Protein AF-A0A6G3DD50-F1 (afdb_monomer_lite)

pLDDT: mean 82.22, std 19.47, range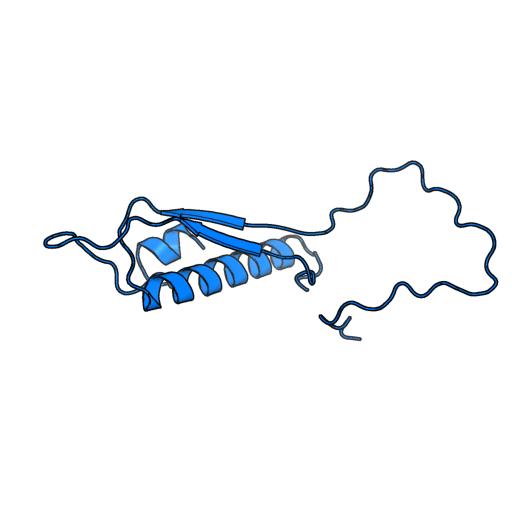 [37.59, 98.38]

Radius of gyration: 19.04 Å; chains: 1; bounding box: 36×27×63 Å

Sequence (104 aa):
SVRGWAAAPQQCATGAAPPQRTTGPAPPGTVNIVVALPVALSDAALVNAVMTATEAKVQALLDAGLDCSGTPTDAVCVAARAPRDGADVHAFAGPRSEWGARLA

Secondary structure (DSSP, 8-state):
----SS-------TT--------SPPPP----EEEEEEEEE-HHHHHHHHHHHHHHHHHHHHHTT------TT--EEEEEEPP-TTS-EES--STTSHHHHHH-

Structure (mmCIF, N/CA/C/O backbone):
data_AF-A0A6G3DD50-F1
#
_entry.id   AF-A0A6G3DD50-F1
#
loop_
_atom_site.group_PDB
_atom_site.id
_atom_site.type_symbol
_atom_site.label_atom_id
_atom_site.label_alt_id
_atom_site.label_comp_id
_atom_site.label_asym_id
_atom_site.label_entity_id
_atom_site.label_seq_id
_atom_site.pdbx_PDB_ins_code
_atom_site.Cartn_x
_atom_site.Cartn_y
_atom_site.Cartn_z
_atom_site.occupancy
_atom_site.B_iso_or_equiv
_atom_site.auth_seq_id
_atom_site.auth_comp_id
_atom_site.auth_asym_id
_atom_site.auth_atom_id
_atom_site.pdbx_PDB_model_num
ATOM 1 N N . SER A 1 1 ? -13.616 13.681 18.985 1.00 46.50 1 SER A N 1
ATOM 2 C CA . SER A 1 1 ? -12.306 13.684 19.664 1.00 46.50 1 SER A CA 1
ATOM 3 C C . SER A 1 1 ? -11.387 12.797 18.851 1.00 46.50 1 SER A C 1
ATOM 5 O O . SER A 1 1 ? -11.662 11.608 18.773 1.00 46.50 1 SER A O 1
ATOM 7 N N . VAL A 1 2 ? -10.406 13.362 18.144 1.00 37.59 2 VAL A N 1
ATOM 8 C CA . VAL A 1 2 ? -9.447 12.565 17.362 1.00 37.59 2 VAL A CA 1
ATOM 9 C C . VAL A 1 2 ? -8.472 11.944 18.361 1.00 37.59 2 VAL A C 1
ATOM 11 O O . VAL A 1 2 ? -7.769 12.676 19.058 1.00 37.59 2 VAL A O 1
ATOM 14 N N . ARG A 1 3 ? -8.468 10.613 18.493 1.00 53.19 3 ARG A N 1
ATOM 15 C CA . ARG A 1 3 ? -7.441 9.913 19.275 1.00 53.19 3 ARG A CA 1
ATOM 16 C C . ARG A 1 3 ? -6.133 10.056 18.496 1.00 53.19 3 ARG A C 1
ATOM 18 O O . ARG A 1 3 ? -6.024 9.569 17.380 1.00 53.19 3 ARG A O 1
ATOM 25 N N . GLY A 1 4 ? -5.205 10.846 19.033 1.00 44.28 4 GLY A N 1
ATOM 26 C CA . GLY A 1 4 ? -3.967 11.211 18.348 1.00 44.28 4 GLY A CA 1
ATOM 27 C C . GLY A 1 4 ? -3.105 9.997 17.984 1.00 44.28 4 GLY A C 1
ATOM 28 O O . GLY A 1 4 ? -2.975 9.063 18.765 1.00 44.28 4 GLY A O 1
ATOM 29 N N . TRP A 1 5 ? -2.495 10.071 16.799 1.00 45.50 5 TRP A N 1
ATOM 30 C CA . TRP A 1 5 ? -1.525 9.133 16.213 1.00 45.50 5 TRP A CA 1
ATOM 31 C C . TRP A 1 5 ? -0.203 9.051 17.006 1.00 45.50 5 TRP A C 1
ATOM 33 O O . TRP A 1 5 ? 0.530 8.069 16.930 1.00 45.50 5 TRP A O 1
ATOM 43 N N . ALA A 1 6 ? 0.118 10.051 17.827 1.00 46.78 6 ALA A N 1
ATOM 44 C CA . ALA A 1 6 ? 1.267 9.950 18.719 1.00 46.78 6 ALA A CA 1
ATOM 45 C C . ALA A 1 6 ? 0.975 8.923 19.820 1.00 46.78 6 ALA A C 1
ATOM 47 O O . ALA A 1 6 ? -0.112 8.957 20.392 1.00 46.78 6 ALA A O 1
ATOM 48 N N . ALA A 1 7 ? 1.944 8.046 20.121 1.00 42.22 7 ALA A N 1
ATOM 49 C CA . ALA A 1 7 ? 1.880 7.095 21.226 1.00 42.22 7 ALA A CA 1
ATOM 50 C C . ALA A 1 7 ? 1.363 7.798 22.488 1.00 42.22 7 ALA A C 1
ATOM 52 O O . ALA A 1 7 ? 2.103 8.516 23.161 1.00 42.22 7 ALA A O 1
ATOM 53 N N . ALA A 1 8 ? 0.070 7.643 22.779 1.00 45.47 8 ALA A N 1
ATOM 54 C CA . ALA A 1 8 ? -0.492 8.147 24.011 1.00 45.47 8 ALA A CA 1
ATOM 55 C C . ALA A 1 8 ? 0.164 7.311 25.113 1.00 45.47 8 ALA A C 1
ATOM 57 O O . ALA A 1 8 ? 0.006 6.084 25.091 1.00 45.47 8 ALA A O 1
ATOM 58 N N . PRO A 1 9 ? 0.942 7.912 26.034 1.00 39.94 9 PRO A N 1
ATOM 59 C CA . PRO A 1 9 ? 1.486 7.148 27.142 1.00 39.94 9 PRO A CA 1
ATOM 60 C C . PRO A 1 9 ? 0.314 6.458 27.834 1.00 39.94 9 PRO A C 1
ATOM 62 O O . PRO A 1 9 ? -0.741 7.076 28.017 1.00 39.94 9 PRO A O 1
ATOM 65 N N . GLN A 1 10 ? 0.473 5.171 28.165 1.00 47.06 10 GLN A N 1
ATOM 66 C CA . GLN A 1 10 ? -0.505 4.467 28.988 1.00 47.06 10 GLN A CA 1
ATOM 67 C C . GLN A 1 10 ? -0.807 5.366 30.181 1.00 47.06 10 GLN A C 1
ATOM 69 O O . GLN A 1 10 ? 0.083 5.673 30.975 1.00 47.06 10 GLN A O 1
ATOM 74 N N . GLN A 1 11 ? -2.050 5.834 30.275 1.00 48.41 11 GLN A N 1
ATOM 75 C CA . GLN A 1 11 ? -2.500 6.557 31.448 1.00 48.41 11 GLN A CA 1
ATOM 76 C C . GLN A 1 11 ? -2.513 5.535 32.577 1.00 48.41 11 GLN A C 1
ATOM 78 O O . GLN A 1 11 ? -3.465 4.775 32.745 1.00 48.41 11 GLN A O 1
ATOM 83 N N . CYS A 1 12 ? -1.400 5.452 33.301 1.00 38.28 12 CYS A N 1
ATOM 84 C CA . CYS A 1 12 ? -1.328 4.718 34.543 1.00 38.28 12 CYS A CA 1
ATOM 85 C C . CYS A 1 12 ? -2.227 5.493 35.503 1.00 38.28 12 CYS A C 1
ATOM 87 O O . CYS A 1 12 ? -1.834 6.534 36.026 1.00 38.28 12 CYS A O 1
ATOM 89 N N . ALA A 1 13 ? -3.480 5.058 35.635 1.00 46.88 13 ALA A N 1
ATOM 90 C CA . ALA A 1 13 ? -4.414 5.632 36.583 1.00 46.88 13 ALA A CA 1
ATOM 91 C C . ALA A 1 13 ? -3.834 5.424 37.987 1.00 46.88 13 ALA A C 1
ATOM 93 O O . ALA A 1 13 ? -3.936 4.343 38.566 1.00 46.88 13 ALA A O 1
ATOM 94 N N . THR A 1 14 ? -3.184 6.449 38.531 1.00 47.66 14 THR A N 1
ATOM 95 C CA . THR A 1 14 ? -2.732 6.469 39.919 1.00 47.66 14 THR A CA 1
ATOM 96 C C . THR A 1 14 ? -3.965 6.506 40.815 1.00 47.66 14 THR A C 1
ATOM 98 O O . THR A 1 14 ? -4.510 7.575 41.075 1.00 47.66 14 THR A O 1
ATOM 101 N N . GLY A 1 15 ? -4.433 5.326 41.239 1.00 50.75 15 GLY A N 1
ATOM 102 C CA . GLY A 1 15 ? -5.437 5.170 42.298 1.00 50.75 15 GLY A CA 1
ATOM 103 C C . GLY A 1 15 ? -6.597 4.202 42.034 1.00 50.75 15 GLY A C 1
ATOM 104 O O . GLY A 1 15 ? -7.422 4.028 42.925 1.00 50.75 15 GLY A O 1
ATOM 105 N N . ALA A 1 16 ? -6.691 3.557 40.867 1.00 55.53 16 ALA A N 1
ATOM 106 C CA . ALA A 1 16 ? -7.745 2.568 40.615 1.00 55.53 16 ALA A CA 1
ATOM 107 C C . ALA A 1 16 ? -7.301 1.152 41.026 1.00 55.53 16 ALA A C 1
ATOM 109 O O . ALA A 1 16 ? -6.152 0.769 40.805 1.00 55.53 16 ALA A O 1
ATOM 110 N N . ALA A 1 17 ? -8.222 0.382 41.622 1.00 56.16 17 ALA A N 1
ATOM 111 C CA . ALA A 1 17 ? -8.048 -1.038 41.943 1.00 56.16 17 ALA A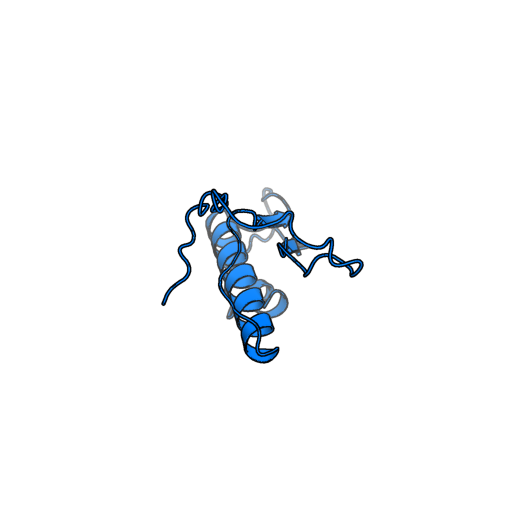 CA 1
ATOM 112 C C . ALA A 1 17 ? -7.438 -1.813 40.753 1.00 56.16 17 ALA A C 1
ATOM 114 O O . ALA A 1 17 ? -7.712 -1.444 39.607 1.00 56.16 17 ALA A O 1
ATOM 115 N N . PRO A 1 18 ? -6.620 -2.864 40.993 1.00 52.84 18 PRO A N 1
ATOM 116 C CA . PRO A 1 18 ? -5.931 -3.575 39.921 1.00 52.84 18 PRO A CA 1
ATOM 117 C C . PRO A 1 18 ? -6.938 -3.968 38.836 1.00 52.84 18 PRO A C 1
ATOM 119 O O . PRO A 1 18 ? -7.992 -4.516 39.178 1.00 52.84 18 PRO A O 1
ATOM 122 N N . PRO A 1 19 ? -6.656 -3.668 37.553 1.00 56.06 19 PRO A N 1
ATOM 123 C CA . PRO A 1 19 ? -7.600 -3.931 36.483 1.00 56.06 19 PRO A CA 1
ATOM 124 C C . PRO A 1 19 ? -7.958 -5.411 36.528 1.00 56.06 19 PRO A C 1
ATOM 126 O O . PRO A 1 19 ? -7.079 -6.278 36.481 1.00 56.06 19 PRO A O 1
ATOM 129 N N . GLN A 1 20 ? -9.252 -5.699 36.680 1.00 56.84 20 GLN A N 1
ATOM 130 C CA . GLN A 1 20 ? -9.766 -7.052 36.547 1.00 56.84 20 GLN A CA 1
ATOM 131 C C . GLN A 1 20 ? -9.263 -7.586 35.211 1.00 56.84 20 GLN A C 1
ATOM 133 O O . GLN A 1 20 ? -9.586 -7.036 34.159 1.00 56.84 20 GLN A O 1
ATOM 138 N N . ARG A 1 21 ? -8.411 -8.618 35.264 1.00 54.00 21 ARG A N 1
ATOM 139 C CA . ARG A 1 21 ? -7.917 -9.299 34.069 1.00 54.00 21 ARG A CA 1
ATOM 140 C C . ARG A 1 21 ? -9.128 -9.807 33.304 1.00 54.00 21 ARG A C 1
ATOM 142 O O . ARG A 1 21 ? -9.731 -10.802 33.692 1.00 54.00 21 ARG A O 1
ATOM 149 N N . THR A 1 22 ? -9.488 -9.106 32.237 1.00 57.19 22 THR A N 1
ATOM 150 C CA . THR A 1 22 ? -10.456 -9.583 31.260 1.00 57.19 22 THR A CA 1
ATOM 151 C C . THR A 1 22 ? -9.869 -10.855 30.663 1.00 57.19 22 THR A C 1
ATOM 153 O O . THR A 1 22 ? -8.852 -10.804 29.978 1.00 57.19 22 THR A O 1
ATOM 156 N N . THR A 1 23 ? -10.459 -12.008 30.958 1.00 65.81 23 THR A N 1
ATOM 157 C CA . THR A 1 23 ? -9.991 -13.332 30.509 1.00 65.81 23 THR A CA 1
ATOM 158 C C . THR A 1 23 ? -10.300 -13.613 29.030 1.00 65.81 23 THR A C 1
ATOM 160 O O . THR A 1 23 ? -10.246 -14.759 28.595 1.00 65.81 23 THR A O 1
ATOM 163 N N . GLY A 1 24 ? -10.633 -12.578 28.252 1.00 68.38 24 GLY A N 1
ATOM 164 C CA . GLY A 1 24 ? -10.886 -12.666 26.817 1.00 68.38 24 GLY A CA 1
ATOM 165 C C . GLY A 1 24 ? -9.624 -12.423 25.979 1.00 68.38 24 GLY A C 1
ATOM 166 O O . GLY A 1 24 ? -8.643 -11.879 26.491 1.00 68.38 24 GLY A O 1
ATOM 167 N N . PRO A 1 25 ? -9.639 -12.796 24.686 1.00 64.69 25 PRO A N 1
ATOM 168 C CA . PRO A 1 25 ? -8.587 -12.419 23.749 1.00 64.69 25 PRO A CA 1
ATOM 169 C C . PRO A 1 25 ? -8.387 -10.901 23.757 1.00 64.69 25 PRO A C 1
ATOM 171 O O . PRO A 1 25 ? -9.363 -10.149 23.819 1.00 64.69 25 PRO A O 1
ATOM 174 N N . ALA A 1 26 ? -7.134 -10.449 23.681 1.00 64.25 26 ALA A N 1
ATOM 175 C CA . ALA A 1 26 ? -6.862 -9.032 23.480 1.00 64.25 26 ALA A CA 1
ATOM 176 C C . ALA A 1 26 ? -7.557 -8.569 22.185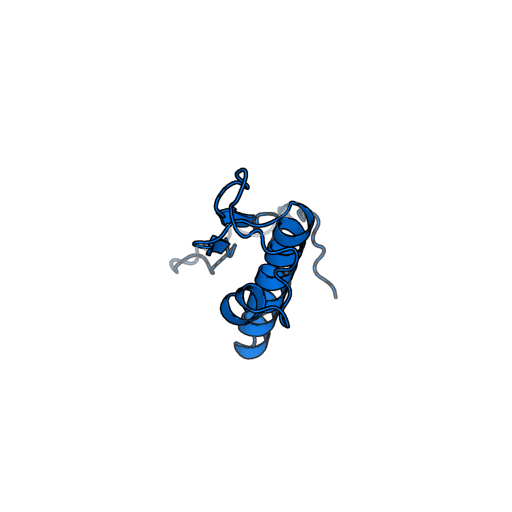 1.00 64.25 26 ALA A C 1
ATOM 178 O O . ALA A 1 26 ? -7.527 -9.306 21.193 1.00 64.25 26 ALA A O 1
ATOM 179 N N . PRO A 1 27 ? -8.194 -7.385 22.176 1.00 65.94 27 PRO A N 1
ATOM 180 C CA . PRO A 1 27 ? -8.777 -6.858 20.953 1.00 65.94 27 PRO A CA 1
ATOM 181 C C . PRO A 1 27 ? -7.686 -6.718 19.875 1.00 65.94 27 PRO A C 1
ATOM 183 O O . PRO A 1 27 ? -6.526 -6.460 20.219 1.00 65.94 27 PRO A O 1
ATOM 186 N N . PRO A 1 28 ? -8.026 -6.899 18.585 1.00 66.75 28 PRO A N 1
ATOM 187 C CA . PRO A 1 28 ? -7.071 -6.716 17.498 1.00 66.75 28 PRO A CA 1
ATOM 188 C C . PRO A 1 28 ? -6.441 -5.320 17.582 1.00 66.75 28 PRO A C 1
ATOM 190 O O . PRO A 1 28 ? -7.145 -4.322 17.712 1.00 66.75 28 PRO A O 1
ATOM 193 N N . GLY A 1 29 ? -5.105 -5.280 17.579 1.00 78.06 29 GLY A N 1
ATOM 194 C CA . GLY A 1 29 ? -4.323 -4.055 17.749 1.00 78.06 29 GLY A CA 1
ATOM 195 C C . GLY A 1 29 ? -3.966 -3.403 16.416 1.00 78.06 29 GLY A C 1
ATOM 196 O O . GLY A 1 29 ? -4.567 -2.415 16.025 1.00 78.06 29 GLY A O 1
ATOM 197 N N . THR A 1 30 ? -2.979 -3.968 15.722 1.00 85.44 30 THR A N 1
ATOM 198 C CA . THR A 1 30 ? -2.344 -3.393 14.524 1.00 85.44 30 THR A CA 1
ATOM 199 C C . THR A 1 30 ? -2.597 -4.264 13.302 1.00 85.44 30 THR A C 1
ATOM 201 O O . THR A 1 30 ? -2.521 -5.491 13.395 1.00 85.44 30 THR A O 1
ATOM 204 N N . VAL A 1 31 ? -2.815 -3.636 12.145 1.00 88.25 31 VAL A N 1
ATOM 205 C CA . VAL A 1 31 ? -2.930 -4.331 10.855 1.00 88.25 31 VAL A CA 1
ATOM 206 C C . VAL A 1 31 ? -1.713 -4.003 9.994 1.00 88.25 31 VAL A C 1
ATOM 208 O O . VAL A 1 31 ? -1.600 -2.906 9.444 1.00 88.25 31 VAL A O 1
ATOM 211 N N . ASN A 1 32 ? -0.814 -4.979 9.867 1.00 92.81 32 ASN A N 1
ATOM 212 C CA . ASN A 1 32 ? 0.338 -4.909 8.972 1.00 92.81 32 ASN A CA 1
ATOM 213 C C . ASN A 1 32 ? -0.018 -5.499 7.605 1.00 92.81 32 ASN A C 1
ATOM 215 O O . ASN A 1 32 ? -0.638 -6.560 7.537 1.00 92.81 32 ASN A O 1
ATOM 219 N N . ILE A 1 33 ? 0.406 -4.845 6.526 1.00 95.38 33 ILE A N 1
ATOM 220 C CA . ILE A 1 33 ? 0.122 -5.268 5.149 1.00 95.38 33 ILE A CA 1
ATOM 221 C C . ILE A 1 33 ? 1.423 -5.627 4.439 1.00 95.38 33 ILE A C 1
ATOM 223 O O . ILE A 1 33 ? 2.387 -4.861 4.458 1.00 95.38 33 ILE A O 1
ATOM 227 N N . VAL A 1 34 ? 1.428 -6.777 3.761 1.00 97.38 34 VAL A N 1
ATOM 228 C CA . VAL A 1 34 ? 2.473 -7.156 2.807 1.00 97.38 34 VAL A CA 1
ATOM 229 C C . VAL A 1 34 ? 1.851 -7.266 1.423 1.00 97.38 34 VAL A C 1
ATOM 231 O O . VAL A 1 34 ? 0.938 -8.056 1.199 1.00 97.38 34 VAL A O 1
ATOM 234 N N . VAL A 1 35 ? 2.373 -6.476 0.496 1.00 98.00 35 VAL A N 1
ATOM 235 C CA . VAL A 1 35 ? 1.965 -6.424 -0.903 1.00 98.00 35 VAL A CA 1
ATOM 236 C C . VAL A 1 35 ? 3.050 -7.085 -1.737 1.00 98.00 35 VAL A C 1
ATOM 238 O O . VAL A 1 35 ? 4.167 -6.578 -1.800 1.00 98.00 35 VAL A O 1
ATOM 241 N N . ALA A 1 36 ? 2.734 -8.201 -2.390 1.00 97.88 36 ALA A N 1
ATOM 242 C CA . ALA A 1 36 ? 3.656 -8.892 -3.285 1.00 97.88 36 ALA A CA 1
ATOM 243 C C . ALA A 1 36 ? 3.221 -8.693 -4.742 1.00 97.88 36 ALA A C 1
ATOM 245 O O . ALA A 1 36 ? 2.198 -9.228 -5.169 1.00 97.88 36 ALA A O 1
ATOM 246 N N . LEU A 1 37 ? 4.000 -7.931 -5.511 1.00 97.12 37 LEU A N 1
ATOM 247 C CA . LEU A 1 37 ? 3.712 -7.622 -6.911 1.00 97.12 37 LEU A CA 1
ATOM 248 C C . LEU A 1 37 ? 4.705 -8.342 -7.830 1.00 97.12 37 LEU A C 1
ATOM 250 O O . LEU A 1 37 ? 5.920 -8.195 -7.671 1.00 97.12 37 LEU A O 1
ATOM 254 N N . PRO A 1 38 ? 4.231 -9.094 -8.840 1.00 96.44 38 PRO A N 1
ATOM 255 C CA . PRO A 1 38 ? 5.096 -9.872 -9.721 1.00 96.44 38 PRO A CA 1
ATOM 256 C C . PRO A 1 38 ? 5.760 -9.025 -10.819 1.00 96.44 38 PRO A C 1
ATOM 258 O O . PRO A 1 38 ? 6.266 -9.593 -11.787 1.00 96.44 38 PRO A O 1
ATOM 261 N N . VAL A 1 39 ? 5.786 -7.697 -10.682 1.00 97.12 39 VAL A N 1
ATOM 262 C CA . VAL A 1 39 ? 6.287 -6.742 -11.683 1.00 97.12 39 VAL A CA 1
ATOM 263 C C . VAL A 1 39 ? 7.341 -5.809 -11.115 1.00 97.12 39 VAL A C 1
ATOM 265 O O . VAL A 1 39 ? 7.478 -5.694 -9.897 1.00 97.12 39 VAL A O 1
ATOM 268 N N . ALA A 1 40 ? 8.097 -5.161 -12.003 1.00 97.88 40 ALA A N 1
ATOM 269 C CA . ALA A 1 40 ? 9.020 -4.110 -11.612 1.00 97.88 40 ALA A CA 1
ATOM 270 C C . ALA A 1 40 ? 8.286 -2.776 -11.468 1.00 97.88 40 ALA A C 1
ATOM 272 O O . ALA A 1 40 ? 7.492 -2.392 -12.329 1.00 97.88 40 ALA A O 1
ATOM 273 N N . LEU A 1 41 ? 8.568 -2.076 -10.373 1.00 97.81 41 LEU A N 1
ATOM 274 C CA . LEU A 1 41 ? 8.027 -0.756 -10.073 1.00 97.81 41 LEU A CA 1
ATOM 275 C C . LEU A 1 41 ? 9.164 0.263 -10.029 1.00 97.81 41 LEU A C 1
ATOM 277 O O . LEU A 1 41 ? 10.256 -0.048 -9.555 1.00 97.81 41 LEU A O 1
ATOM 281 N N . SER A 1 42 ? 8.901 1.478 -10.505 1.00 97.06 42 SER A N 1
ATOM 282 C CA . SER A 1 42 ? 9.772 2.619 -10.213 1.00 97.06 42 SER A CA 1
ATOM 283 C C . SER A 1 42 ? 9.668 3.019 -8.737 1.00 97.06 42 SER A C 1
ATOM 285 O O . SER A 1 42 ? 8.692 2.682 -8.063 1.00 97.06 42 SER A O 1
ATOM 287 N N . ASP A 1 43 ? 10.617 3.813 -8.242 1.00 97.50 43 ASP A N 1
ATOM 288 C CA . ASP A 1 43 ? 10.570 4.341 -6.870 1.00 97.50 43 ASP A CA 1
ATOM 289 C C . ASP A 1 43 ? 9.282 5.136 -6.601 1.00 97.50 43 ASP A C 1
ATOM 291 O O . ASP A 1 43 ? 8.640 4.977 -5.562 1.00 97.50 43 ASP A O 1
ATOM 295 N N . ALA A 1 44 ? 8.840 5.937 -7.577 1.00 97.31 44 ALA A N 1
ATOM 296 C CA . ALA A 1 44 ? 7.578 6.667 -7.489 1.00 97.31 44 ALA A CA 1
ATOM 297 C C . ALA A 1 44 ? 6.368 5.718 -7.427 1.00 97.31 44 ALA A C 1
ATOM 299 O O . ALA A 1 44 ? 5.438 5.945 -6.649 1.00 97.31 44 ALA A O 1
ATOM 300 N N . ALA A 1 45 ? 6.390 4.628 -8.200 1.00 97.81 45 ALA A N 1
ATOM 301 C CA . ALA A 1 45 ? 5.344 3.616 -8.157 1.00 97.81 45 ALA A CA 1
ATOM 302 C C . ALA A 1 45 ? 5.337 2.851 -6.824 1.00 97.81 45 ALA A C 1
ATOM 304 O O . ALA A 1 45 ? 4.259 2.558 -6.319 1.00 97.81 45 ALA A O 1
ATOM 305 N N . LEU A 1 46 ? 6.495 2.582 -6.211 1.00 98.25 46 LEU A N 1
ATOM 306 C CA . LEU A 1 46 ? 6.575 1.968 -4.879 1.00 98.25 46 LEU A CA 1
ATOM 307 C C . LEU A 1 46 ? 5.902 2.841 -3.812 1.00 98.25 46 LEU A C 1
ATOM 309 O O . LEU A 1 46 ? 5.078 2.345 -3.045 1.00 98.25 46 LEU A O 1
ATOM 313 N N . VAL A 1 47 ? 6.179 4.149 -3.801 1.00 98.06 47 VAL A N 1
ATOM 314 C CA . VAL A 1 47 ? 5.505 5.096 -2.891 1.00 98.06 47 VAL A CA 1
ATOM 315 C C . VAL A 1 47 ? 4.000 5.122 -3.157 1.00 98.06 47 VAL A C 1
ATOM 317 O O . VAL A 1 47 ? 3.190 5.062 -2.231 1.00 98.06 47 VAL A O 1
ATOM 320 N N . ASN A 1 48 ? 3.607 5.153 -4.429 1.00 97.62 48 ASN A N 1
ATOM 321 C CA . ASN A 1 48 ? 2.202 5.161 -4.810 1.00 97.62 48 ASN A CA 1
ATOM 322 C C . ASN A 1 48 ? 1.477 3.858 -4.414 1.00 97.62 48 ASN A C 1
ATOM 324 O O . ASN A 1 48 ? 0.312 3.919 -4.019 1.00 97.62 48 ASN A O 1
ATOM 328 N N . ALA A 1 49 ? 2.157 2.709 -4.451 1.00 98.38 49 ALA A N 1
ATOM 329 C CA . ALA A 1 49 ? 1.633 1.429 -3.977 1.00 98.38 49 ALA A CA 1
ATOM 330 C C . ALA A 1 49 ? 1.397 1.442 -2.459 1.00 98.38 49 ALA A C 1
ATOM 332 O O . ALA A 1 49 ? 0.348 0.992 -2.006 1.00 98.38 49 ALA A O 1
ATOM 333 N N . VAL A 1 50 ? 2.321 2.011 -1.672 1.00 98.19 50 VAL A N 1
ATOM 334 C CA . VAL A 1 50 ? 2.143 2.173 -0.215 1.00 98.19 50 VAL A CA 1
ATOM 335 C C . VAL A 1 50 ? 0.906 3.016 0.094 1.00 98.19 50 VAL A C 1
ATOM 337 O O . VAL A 1 50 ? 0.095 2.628 0.937 1.00 98.19 50 VAL A O 1
ATOM 340 N N .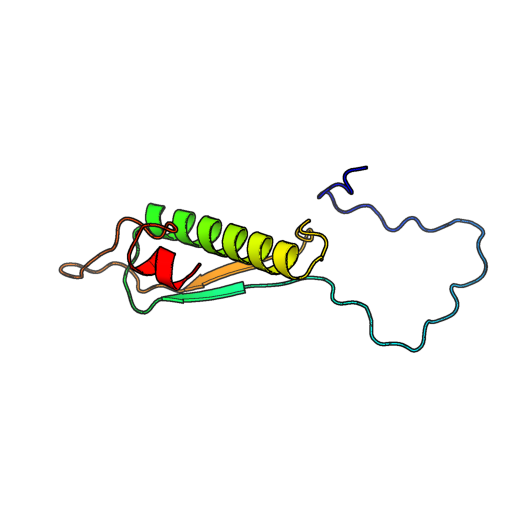 MET A 1 51 ? 0.728 4.140 -0.609 1.00 97.50 51 MET A N 1
ATOM 341 C CA . MET A 1 51 ? -0.463 4.986 -0.461 1.00 97.50 51 MET A CA 1
ATOM 342 C C . MET A 1 51 ? -1.740 4.216 -0.814 1.00 97.50 51 MET A C 1
ATOM 344 O O . MET A 1 51 ? -2.693 4.225 -0.045 1.00 97.50 51 MET A O 1
ATOM 348 N N . THR A 1 52 ? -1.732 3.486 -1.931 1.00 97.94 52 THR A N 1
ATOM 349 C CA . THR A 1 52 ? -2.885 2.699 -2.396 1.00 97.94 52 THR A CA 1
ATOM 350 C C . THR A 1 52 ? -3.280 1.615 -1.399 1.00 97.94 52 THR A C 1
ATOM 352 O O . THR A 1 52 ? -4.447 1.520 -1.043 1.00 97.94 52 THR A O 1
ATOM 355 N N . ALA A 1 53 ? -2.317 0.847 -0.883 1.00 97.38 53 ALA A N 1
ATOM 356 C CA . ALA A 1 53 ? -2.575 -0.162 0.143 1.00 97.38 53 ALA A CA 1
ATOM 357 C C . ALA A 1 53 ? -3.107 0.453 1.449 1.00 97.38 53 ALA A C 1
ATOM 359 O O . ALA A 1 53 ? -3.939 -0.145 2.131 1.00 97.38 53 ALA A O 1
ATOM 360 N N . THR A 1 54 ? -2.632 1.650 1.801 1.00 94.94 54 THR A N 1
ATOM 361 C CA . THR A 1 54 ? -3.095 2.372 2.993 1.00 94.94 54 THR A CA 1
ATOM 362 C C . THR A 1 54 ? -4.552 2.805 2.842 1.00 94.94 54 THR A C 1
ATOM 364 O O . THR A 1 54 ? -5.348 2.542 3.739 1.00 94.94 54 THR A O 1
ATOM 367 N N . GLU A 1 55 ? -4.917 3.400 1.705 1.00 95.31 55 GLU A N 1
ATOM 368 C CA . GLU A 1 55 ? -6.299 3.802 1.409 1.00 95.31 55 GLU A CA 1
ATOM 369 C C . GLU A 1 55 ? -7.234 2.593 1.302 1.00 95.31 55 GLU A C 1
ATOM 371 O O . GLU A 1 55 ? -8.322 2.608 1.868 1.00 95.31 55 GLU A O 1
ATOM 376 N N . ALA A 1 56 ? -6.791 1.504 0.667 1.00 94.94 56 ALA A N 1
ATOM 377 C CA . ALA A 1 56 ? -7.557 0.262 0.588 1.00 94.94 56 ALA A CA 1
ATOM 378 C C . ALA A 1 56 ? -7.853 -0.317 1.981 1.00 94.94 56 ALA A C 1
ATOM 380 O O . ALA A 1 56 ? -8.985 -0.700 2.276 1.00 94.94 56 ALA A O 1
ATOM 381 N N . LYS A 1 57 ? -6.861 -0.308 2.885 1.00 92.38 57 LYS A N 1
ATOM 382 C CA . LYS A 1 57 ? -7.055 -0.700 4.289 1.00 92.38 57 LYS A CA 1
ATOM 383 C C . LYS A 1 57 ? -8.086 0.183 4.978 1.00 92.38 57 LYS A C 1
ATOM 385 O O . LYS A 1 57 ? -8.971 -0.333 5.652 1.00 92.38 57 LYS A O 1
ATOM 390 N N . VAL A 1 58 ? -7.944 1.501 4.843 1.00 92.25 58 VAL A N 1
ATOM 391 C CA . VAL A 1 58 ? -8.864 2.471 5.446 1.00 92.25 58 VAL A CA 1
ATOM 392 C C . VAL A 1 58 ? -10.280 2.229 4.940 1.00 92.25 58 VAL A C 1
ATOM 394 O O . VAL A 1 58 ? -11.185 2.092 5.754 1.00 92.25 58 VAL A O 1
ATOM 397 N N . GLN A 1 59 ? -10.468 2.088 3.628 1.00 92.94 59 GLN A N 1
ATOM 398 C CA . GLN A 1 59 ? -11.775 1.814 3.041 1.00 92.94 59 GLN A CA 1
ATOM 399 C C . GLN A 1 59 ? -12.368 0.501 3.567 1.00 92.94 59 GLN A C 1
ATOM 401 O O . GLN A 1 59 ? -13.509 0.489 4.015 1.00 92.94 59 GLN A O 1
ATOM 406 N N . ALA A 1 60 ? -11.583 -0.580 3.612 1.00 91.56 60 ALA A N 1
ATOM 407 C CA . ALA A 1 60 ? -12.042 -1.866 4.136 1.00 91.56 60 ALA A CA 1
ATOM 408 C C . ALA A 1 60 ? -12.453 -1.797 5.620 1.00 91.56 60 ALA A C 1
ATOM 410 O O . ALA A 1 60 ? -13.424 -2.435 6.028 1.00 91.56 60 ALA A O 1
ATOM 411 N N . LEU A 1 61 ? -11.734 -1.022 6.438 1.00 90.00 61 LEU A N 1
ATOM 412 C CA . LEU A 1 61 ? -12.085 -0.800 7.843 1.00 90.00 61 LEU A CA 1
ATOM 413 C C . LEU A 1 61 ? -13.348 0.064 7.984 1.00 90.00 61 LEU A C 1
ATOM 415 O O . LEU A 1 61 ? -14.198 -0.257 8.818 1.00 90.00 61 LEU A O 1
ATOM 419 N N . LEU A 1 62 ? -13.504 1.100 7.150 1.00 91.44 62 LEU A N 1
ATOM 420 C CA . LEU A 1 62 ? -14.703 1.945 7.119 1.00 91.44 62 LEU A CA 1
ATOM 421 C C . LEU A 1 62 ? -15.932 1.106 6.763 1.00 91.44 62 LEU A C 1
ATOM 423 O O . LEU A 1 62 ? -16.946 1.179 7.457 1.00 91.44 62 LEU A O 1
ATOM 427 N N . ASP A 1 63 ? -15.823 0.270 5.730 1.00 93.19 63 ASP A N 1
ATOM 428 C CA . ASP A 1 63 ? -16.896 -0.613 5.264 1.00 93.19 63 ASP A CA 1
ATOM 429 C C . ASP A 1 63 ? -17.284 -1.653 6.330 1.00 93.19 63 ASP A C 1
ATOM 431 O O . ASP A 1 63 ? -18.446 -2.049 6.432 1.00 93.19 63 ASP A O 1
ATOM 435 N N . ALA A 1 64 ? -16.332 -2.055 7.176 1.00 89.62 64 ALA A N 1
ATOM 436 C CA . ALA A 1 64 ? -16.562 -2.930 8.324 1.00 89.62 64 ALA A CA 1
ATOM 437 C C . ALA A 1 64 ? -17.134 -2.204 9.563 1.00 89.62 64 ALA A C 1
ATOM 439 O O . ALA A 1 64 ? -17.364 -2.843 10.592 1.00 89.62 64 ALA A O 1
ATOM 440 N N . GLY A 1 65 ? -17.356 -0.886 9.499 1.00 89.44 65 GLY A N 1
ATOM 441 C CA . GLY A 1 65 ? -17.826 -0.075 10.627 1.00 89.44 65 GLY A CA 1
ATOM 442 C C . GLY A 1 65 ? -16.794 0.082 11.748 1.00 89.44 65 GLY A C 1
ATOM 443 O O . GLY A 1 65 ? -17.166 0.345 12.895 1.00 89.44 65 GLY A O 1
ATOM 444 N N . LEU A 1 66 ? -15.509 -0.114 11.442 1.00 85.38 66 LEU A N 1
ATOM 445 C CA . LEU A 1 66 ? -14.401 0.006 12.385 1.00 85.38 66 LEU A CA 1
ATOM 446 C C . LEU A 1 66 ? -13.807 1.419 12.363 1.00 85.38 66 LEU A C 1
ATOM 448 O O . LEU A 1 66 ? -13.931 2.162 11.389 1.00 85.38 66 LEU A O 1
ATOM 452 N N . ASP A 1 67 ? -13.128 1.789 13.453 1.00 79.88 67 ASP A N 1
ATOM 453 C CA . ASP A 1 67 ? -12.295 2.990 13.444 1.00 79.88 67 ASP A CA 1
ATOM 454 C C . ASP A 1 67 ? -11.147 2.789 12.451 1.00 79.88 67 ASP A C 1
ATOM 456 O O . ASP A 1 67 ? -10.501 1.741 12.410 1.00 79.88 67 ASP A O 1
ATOM 460 N N . CYS A 1 68 ? -10.920 3.805 11.633 1.00 77.06 68 CYS A N 1
ATOM 461 C CA . CYS A 1 68 ? -9.938 3.786 10.559 1.00 77.06 68 CYS A CA 1
ATOM 462 C C . CYS A 1 68 ? -8.661 4.525 10.931 1.00 77.06 68 CYS A C 1
ATOM 464 O O . CYS A 1 68 ? -7.785 4.720 10.086 1.00 77.06 68 CYS A O 1
ATOM 466 N N . SER A 1 69 ? -8.534 4.936 12.195 1.00 69.62 69 SER A N 1
ATOM 467 C CA . SER A 1 69 ? -7.257 5.376 12.723 1.00 69.62 69 SER A CA 1
ATOM 468 C C . SER A 1 69 ? -6.280 4.200 12.682 1.00 69.62 69 SER A C 1
ATOM 470 O O . SER A 1 69 ? -6.421 3.238 13.439 1.00 69.62 69 SER A O 1
ATOM 472 N N . GLY A 1 70 ? -5.287 4.275 11.794 1.00 72.94 70 GLY A N 1
ATOM 473 C CA . GLY A 1 70 ? -4.136 3.383 11.862 1.00 72.94 70 GLY A CA 1
ATOM 474 C C . GLY A 1 70 ? -3.470 3.457 13.237 1.00 72.94 70 GLY A C 1
ATOM 475 O O . GLY A 1 70 ? -3.580 4.461 13.947 1.00 72.94 70 GLY A O 1
ATOM 476 N N . THR A 1 71 ? -2.780 2.395 13.636 1.00 82.69 71 THR A N 1
ATOM 477 C CA . THR A 1 71 ? -2.034 2.396 14.899 1.00 82.69 71 THR A CA 1
ATOM 478 C C . THR A 1 71 ? -0.612 2.929 14.713 1.00 82.69 71 THR A C 1
ATOM 480 O O . THR A 1 71 ? -0.074 2.859 13.607 1.00 82.69 71 THR A O 1
ATOM 483 N N . PRO A 1 72 ? 0.057 3.423 15.778 1.00 80.81 72 PRO A N 1
ATOM 484 C CA . PRO A 1 72 ? 1.448 3.885 15.689 1.00 80.81 72 PRO A CA 1
ATOM 485 C C . PRO A 1 72 ? 2.437 2.810 15.211 1.00 80.81 72 PRO A C 1
ATOM 487 O O . PRO A 1 72 ? 3.561 3.132 14.839 1.00 80.81 72 PRO A O 1
ATOM 490 N N . THR A 1 73 ? 2.030 1.541 15.249 1.00 84.19 73 THR A N 1
ATOM 491 C CA . THR A 1 73 ? 2.813 0.370 14.850 1.00 84.19 73 THR A CA 1
ATOM 492 C C . THR A 1 73 ? 2.392 -0.219 13.503 1.00 84.19 73 THR A C 1
ATOM 494 O O . THR A 1 73 ? 2.920 -1.264 13.128 1.00 84.19 73 THR A O 1
ATOM 497 N N . ASP A 1 74 ? 1.470 0.416 12.771 1.00 88.75 74 ASP A N 1
ATOM 498 C CA . ASP A 1 74 ? 1.069 -0.038 11.437 1.00 88.75 74 ASP A CA 1
ATOM 499 C C . ASP A 1 74 ? 2.253 -0.012 10.463 1.00 88.75 74 ASP A C 1
ATOM 501 O O . ASP A 1 74 ? 2.943 0.999 10.316 1.00 88.75 74 ASP A O 1
ATOM 505 N N . ALA A 1 75 ? 2.440 -1.116 9.743 1.00 92.88 75 ALA A N 1
ATOM 506 C CA . ALA A 1 75 ? 3.443 -1.237 8.696 1.00 92.88 75 ALA A CA 1
ATOM 507 C C . ALA A 1 75 ? 2.828 -1.663 7.357 1.00 92.88 75 ALA A C 1
ATOM 509 O O . ALA A 1 75 ? 1.944 -2.521 7.298 1.00 92.88 75 ALA A O 1
ATOM 510 N N . VAL A 1 76 ? 3.354 -1.101 6.268 1.00 96.50 76 VAL A N 1
ATOM 511 C CA . VAL A 1 76 ? 3.073 -1.526 4.891 1.00 96.50 76 VAL A CA 1
ATOM 512 C C . VAL A 1 76 ? 4.396 -1.867 4.218 1.00 96.50 76 VAL A C 1
ATOM 514 O O . VAL A 1 76 ? 5.288 -1.026 4.125 1.00 96.50 76 VAL A O 1
ATOM 517 N N . CYS A 1 77 ? 4.525 -3.104 3.745 1.00 98.06 77 CYS A N 1
ATOM 518 C CA . CYS A 1 77 ? 5.680 -3.580 2.994 1.00 98.06 77 CYS A CA 1
ATOM 519 C C . CYS A 1 77 ? 5.266 -3.879 1.554 1.00 98.06 77 CYS A C 1
ATOM 521 O O . CYS A 1 77 ? 4.376 -4.696 1.326 1.00 98.06 77 CYS A O 1
ATOM 523 N N . VAL A 1 78 ? 5.926 -3.242 0.586 1.00 98.38 78 VAL A N 1
ATOM 524 C CA . VAL A 1 78 ? 5.733 -3.524 -0.841 1.00 98.38 78 VAL A CA 1
ATOM 525 C C . VAL A 1 78 ? 6.952 -4.274 -1.361 1.00 98.38 78 VAL A C 1
ATOM 527 O O . VAL A 1 78 ? 8.043 -3.720 -1.468 1.00 98.38 78 VAL A O 1
ATOM 530 N N . ALA A 1 79 ? 6.751 -5.543 -1.698 1.00 98.06 79 ALA A N 1
ATOM 531 C CA . ALA A 1 79 ? 7.725 -6.388 -2.363 1.00 98.06 79 ALA A CA 1
ATOM 532 C C . ALA A 1 79 ? 7.399 -6.443 -3.861 1.00 98.06 79 ALA A C 1
ATOM 534 O O . ALA A 1 79 ? 6.429 -7.074 -4.280 1.00 98.06 79 ALA A O 1
ATOM 535 N N . ALA A 1 80 ? 8.224 -5.782 -4.668 1.00 97.62 80 ALA A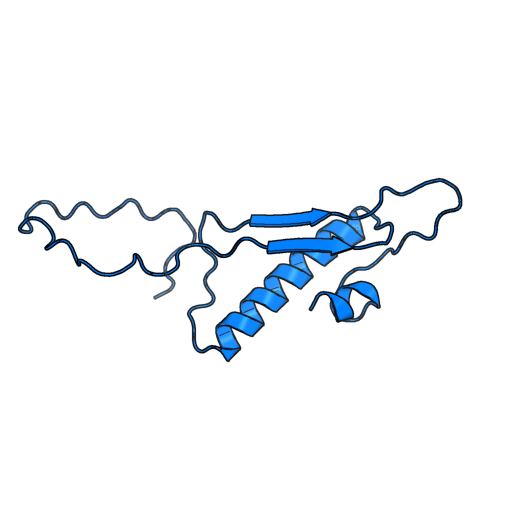 N 1
ATOM 536 C CA . ALA A 1 80 ? 8.142 -5.789 -6.125 1.00 97.62 80 ALA A CA 1
ATOM 537 C C . ALA A 1 80 ? 9.457 -6.301 -6.727 1.00 97.62 80 ALA A C 1
ATOM 539 O O . ALA A 1 80 ? 10.477 -6.411 -6.039 1.00 97.62 80 ALA A O 1
ATOM 540 N N . ARG A 1 81 ? 9.467 -6.616 -8.024 1.00 97.00 81 ARG A N 1
ATOM 541 C CA . ARG A 1 81 ? 10.725 -6.921 -8.717 1.00 97.00 81 ARG A CA 1
ATOM 542 C C . ARG A 1 81 ? 11.574 -5.650 -8.812 1.00 97.00 81 ARG A C 1
ATOM 544 O O . ARG A 1 81 ? 11.053 -4.567 -9.055 1.00 97.00 81 ARG A O 1
ATOM 551 N N . ALA A 1 82 ? 12.890 -5.793 -8.679 1.00 92.62 82 ALA A N 1
ATOM 552 C CA . ALA A 1 82 ? 13.805 -4.697 -8.977 1.00 92.62 82 ALA A CA 1
ATOM 553 C C . ALA A 1 82 ? 13.798 -4.397 -10.491 1.00 92.62 82 ALA A C 1
ATOM 555 O O . ALA A 1 82 ? 13.804 -5.353 -11.282 1.00 92.62 82 ALA A O 1
ATOM 556 N N . PRO A 1 83 ? 13.813 -3.114 -10.901 1.00 94.06 83 PRO A N 1
ATOM 557 C CA . PRO A 1 83 ? 14.067 -2.725 -12.283 1.00 94.06 83 PRO A CA 1
ATOM 558 C C . PRO A 1 83 ? 15.353 -3.363 -12.824 1.00 94.06 83 PRO A C 1
ATOM 560 O O . PRO A 1 83 ? 16.355 -3.470 -12.115 1.00 94.06 83 PRO A O 1
ATOM 563 N N . ARG A 1 84 ? 15.315 -3.809 -14.081 1.00 93.44 84 ARG A N 1
ATOM 564 C CA . ARG A 1 84 ? 16.461 -4.355 -14.822 1.00 93.44 84 ARG A CA 1
ATOM 565 C C . ARG A 1 84 ? 16.438 -3.805 -16.243 1.00 93.44 84 ARG A C 1
ATOM 567 O O . ARG A 1 84 ? 15.358 -3.512 -16.755 1.00 93.44 84 ARG A O 1
ATOM 574 N N . ASP A 1 85 ? 17.601 -3.716 -16.878 1.00 91.38 85 ASP A N 1
ATOM 575 C CA . ASP A 1 85 ? 17.694 -3.280 -18.272 1.00 91.38 85 ASP A CA 1
ATOM 576 C C . ASP A 1 85 ? 16.817 -4.156 -19.179 1.00 91.38 85 ASP A C 1
ATOM 578 O O . ASP A 1 85 ? 16.853 -5.386 -19.106 1.00 91.38 85 ASP A O 1
ATOM 582 N N . GLY A 1 86 ? 15.996 -3.508 -20.007 1.00 87.81 86 GLY A N 1
ATOM 583 C CA . GLY A 1 86 ? 15.062 -4.173 -20.921 1.00 87.81 86 GLY A CA 1
ATOM 584 C C . GLY A 1 86 ? 13.809 -4.777 -20.273 1.00 87.81 86 GLY A C 1
ATOM 585 O O . GLY A 1 86 ? 13.017 -5.385 -20.987 1.00 87.81 86 GLY A O 1
ATOM 586 N N . ALA A 1 87 ? 13.605 -4.633 -18.958 1.00 88.62 87 ALA A N 1
ATOM 587 C CA . ALA A 1 87 ? 12.368 -5.052 -18.299 1.00 88.62 87 ALA A CA 1
ATOM 588 C C . ALA A 1 87 ? 11.297 -3.953 -18.351 1.00 88.62 87 ALA A C 1
ATOM 590 O O . ALA A 1 87 ? 11.605 -2.771 -18.194 1.00 88.62 87 ALA A O 1
ATOM 591 N N . ASP A 1 88 ? 10.031 -4.353 -18.480 1.00 94.38 88 ASP A N 1
ATOM 592 C CA . ASP A 1 88 ? 8.903 -3.436 -18.326 1.00 94.38 88 ASP A CA 1
ATOM 593 C C . ASP A 1 88 ? 8.803 -2.966 -16.867 1.00 94.38 88 ASP A C 1
ATOM 595 O O . ASP A 1 88 ? 8.613 -3.763 -15.941 1.00 94.38 88 ASP A O 1
ATOM 599 N N . VAL A 1 89 ? 8.943 -1.654 -16.664 1.00 97.56 89 VAL A N 1
ATOM 600 C CA . VAL A 1 89 ? 8.838 -1.001 -15.355 1.00 97.56 89 VAL A CA 1
ATOM 601 C C . VAL A 1 89 ? 7.566 -0.168 -15.320 1.00 97.56 89 VAL A C 1
ATOM 603 O O . VAL A 1 89 ? 7.395 0.764 -16.107 1.00 97.56 89 VAL A O 1
ATOM 606 N N . HIS A 1 90 ? 6.677 -0.459 -14.371 1.00 97.75 90 HIS A N 1
ATOM 607 C CA . HIS A 1 90 ? 5.477 0.347 -14.186 1.00 97.75 90 HIS A CA 1
ATOM 608 C C . HIS A 1 90 ? 5.813 1.620 -13.405 1.00 97.75 90 HIS A C 1
ATOM 610 O O . HIS A 1 90 ? 6.354 1.577 -12.298 1.00 97.75 90 HIS A O 1
ATOM 616 N N . ALA A 1 91 ? 5.453 2.765 -13.987 1.00 97.25 91 ALA A N 1
ATOM 617 C CA . ALA A 1 91 ? 5.6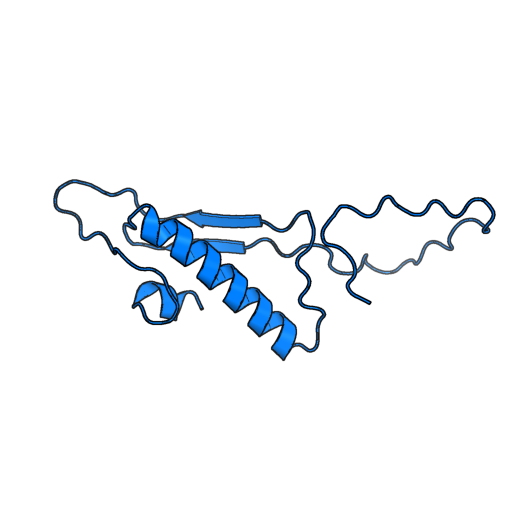69 4.082 -13.391 1.00 97.25 91 ALA A CA 1
ATOM 618 C C . ALA A 1 91 ? 4.597 4.479 -12.360 1.00 97.25 91 ALA A C 1
ATOM 620 O O . ALA A 1 91 ? 4.788 5.444 -11.623 1.00 97.25 91 ALA A O 1
ATOM 621 N N . PHE A 1 92 ? 3.488 3.736 -12.294 1.00 97.88 92 PHE A N 1
ATOM 622 C CA . PHE A 1 92 ? 2.353 4.025 -11.421 1.00 97.88 92 PHE A CA 1
ATOM 623 C C . PHE A 1 92 ? 1.842 2.750 -10.756 1.00 97.88 92 PHE A C 1
ATOM 625 O O . PHE A 1 92 ? 1.790 1.695 -11.389 1.00 97.88 92 PHE A O 1
ATOM 632 N N . ALA A 1 93 ? 1.410 2.880 -9.503 1.00 97.81 93 ALA A N 1
ATOM 633 C CA . ALA A 1 93 ? 0.739 1.820 -8.750 1.00 97.81 93 ALA A CA 1
ATOM 634 C C . ALA A 1 93 ? -0.446 2.370 -7.933 1.00 97.81 93 ALA A C 1
ATOM 636 O O . ALA A 1 93 ? -0.780 1.849 -6.875 1.00 97.81 93 ALA A O 1
ATOM 637 N N . GLY A 1 94 ? -1.055 3.456 -8.422 1.00 97.56 94 GLY A N 1
ATOM 638 C CA . GLY A 1 94 ? -2.236 4.101 -7.847 1.00 97.56 94 GLY A CA 1
ATOM 639 C C . GLY A 1 94 ? -3.533 3.380 -8.223 1.00 97.56 94 GLY A C 1
ATOM 640 O O . GLY A 1 94 ? -3.518 2.612 -9.190 1.00 97.56 94 GLY A O 1
ATOM 641 N N . PRO A 1 95 ? -4.680 3.684 -7.584 1.00 94.94 95 PRO A N 1
ATOM 642 C CA . PRO A 1 95 ? -5.938 2.944 -7.774 1.00 94.94 95 PRO A CA 1
ATOM 643 C C . PRO A 1 95 ? -6.447 2.871 -9.223 1.00 94.94 95 PRO A C 1
ATOM 645 O O . PRO A 1 95 ? -7.231 1.997 -9.565 1.00 94.94 95 PRO A O 1
ATOM 648 N N . ARG A 1 96 ? -6.010 3.789 -10.100 1.00 96.19 96 ARG A N 1
ATOM 649 C CA . ARG A 1 96 ? -6.372 3.797 -11.530 1.00 96.19 96 ARG A CA 1
ATOM 650 C C . ARG A 1 96 ? -5.315 3.209 -12.472 1.00 96.19 96 ARG A C 1
ATOM 652 O O . ARG A 1 96 ? -5.488 3.270 -13.687 1.00 96.19 96 ARG A O 1
ATOM 659 N N . SER A 1 97 ? -4.213 2.695 -11.940 1.00 96.94 97 SER A N 1
ATOM 660 C CA . SER A 1 97 ? -3.204 1.950 -12.701 1.00 96.94 97 SER A CA 1
ATOM 661 C C . SER A 1 97 ? -3.545 0.461 -12.716 1.00 96.94 97 SER A C 1
ATOM 663 O O . SER A 1 97 ? -4.273 -0.003 -11.846 1.00 96.94 97 SER A O 1
ATOM 665 N N . GLU A 1 98 ? -2.989 -0.304 -13.657 1.00 96.50 98 GLU A N 1
ATOM 666 C CA . GLU A 1 98 ? -3.243 -1.749 -13.745 1.00 96.50 98 GLU A CA 1
ATOM 667 C C . GLU A 1 98 ? -2.955 -2.479 -12.423 1.00 96.50 98 GLU A C 1
ATOM 669 O O . GLU A 1 98 ? -3.799 -3.219 -11.922 1.00 96.50 98 GLU A O 1
ATOM 674 N N . TRP A 1 99 ? -1.770 -2.265 -11.843 1.00 97.12 99 TRP A N 1
ATOM 675 C CA . TRP A 1 99 ? -1.367 -2.960 -10.620 1.00 97.12 99 TRP A CA 1
ATOM 676 C C . TRP A 1 99 ? -1.944 -2.337 -9.358 1.00 97.12 99 TRP A C 1
ATOM 678 O O . TRP A 1 99 ? -2.270 -3.071 -8.431 1.00 97.12 99 TRP A O 1
ATOM 688 N N . GLY A 1 100 ? -2.127 -1.017 -9.322 1.00 97.06 100 GLY A N 1
ATOM 689 C CA . GLY A 1 100 ? -2.763 -0.373 -8.177 1.00 97.06 100 GLY A CA 1
ATOM 690 C C . GLY A 1 100 ? -4.256 -0.688 -8.066 1.00 97.06 100 GLY A C 1
ATOM 691 O O . GLY A 1 100 ? -4.741 -0.861 -6.959 1.00 97.06 100 GLY A O 1
ATOM 692 N N . ALA A 1 101 ? -4.970 -0.868 -9.183 1.00 96.81 101 ALA A N 1
ATOM 693 C CA . ALA A 1 101 ? -6.364 -1.322 -9.171 1.00 96.81 101 ALA A CA 1
ATOM 694 C C . ALA A 1 101 ? -6.521 -2.767 -8.669 1.00 96.81 101 ALA A C 1
ATOM 696 O O . ALA A 1 101 ? -7.563 -3.115 -8.137 1.00 96.81 101 ALA A O 1
ATOM 697 N N . ARG A 1 102 ? -5.503 -3.618 -8.859 1.00 96.12 102 ARG A N 1
ATOM 698 C CA . ARG A 1 102 ? -5.479 -4.995 -8.325 1.00 96.12 102 ARG A CA 1
ATOM 699 C C . ARG A 1 102 ? -5.093 -5.051 -6.849 1.00 96.12 102 ARG A C 1
ATOM 701 O O . ARG A 1 102 ? -5.396 -6.031 -6.180 1.00 96.12 102 ARG A O 1
ATOM 708 N N . LEU A 1 103 ? -4.326 -4.061 -6.403 1.00 93.94 103 LEU A N 1
ATOM 709 C CA . LEU A 1 103 ? -3.901 -3.914 -5.019 1.00 93.94 103 LEU A CA 1
ATOM 710 C C . LEU A 1 103 ? -5.028 -3.372 -4.129 1.00 93.94 103 LEU A C 1
ATOM 712 O O . LEU A 1 103 ? -5.094 -3.750 -2.961 1.00 93.94 103 LEU A O 1
ATOM 716 N N . ALA A 1 104 ? -5.826 -2.448 -4.668 1.00 91.44 104 ALA A N 1
ATOM 717 C CA . ALA A 1 104 ? -6.890 -1.753 -3.955 1.00 91.44 104 ALA A CA 1
ATOM 718 C C . ALA A 1 104 ? -8.131 -2.619 -3.708 1.00 91.44 104 ALA A C 1
ATOM 720 O O . ALA A 1 104 ? -8.424 -3.501 -4.548 1.00 91.44 104 ALA A O 1
#

Foldseek 3Di:
DDPDQPPDPPPPPVPDDDPDPPPDPDPDDADEEEAEDAAAEDPQQQVQLQVLLLVVQLVVCVVVVHDSDHHNPYYYHYHYDHDDPPGDYDHHLHCPDPNVVVSD